Protein AF-A0A1B6I3N0-F1 (afdb_monomer_lite)

Secondary structure (DSSP, 8-state):
-EE--SS--EEEEE-SS--TTEEEEETTEEPPEEEEETTEEEEEPPPGGGG-TTGGG--S-EEEEEEEEETTS-EEEEEEEEEEPPP-PPPP--HHHHHHHHHTTSS-PPPGGGSTT------

pLDDT: mean 79.74, std 18.11, range [42.81, 98.56]

Sequence (123 aa):
HLNGGGDVAMLELSGENFTPNLQVWFGDVEAETMYRCQESMLCVVPDISSFRGEWLWVRQPTQVPVSLVRNDGIIYATGLTFTYTPEPGPRSHCPPADDIMRTNHSDRLPPITDMPWNQPQGI

InterPro domains:
  IPR013783 Immunoglobulin-like fold [G3DSA:2.60.40.10] (1-88)
  IPR014756 Immunoglobulin E-set [SSF81296] (2-86)
  IPR038007 RBP-Jkappa, IPT domain [PF20144] (3-84)
  IPR040159 Suppressor of hairless-like [PTHR10665] (1-92)

Structure (mmCIF, N/CA/C/O backbone):
data_AF-A0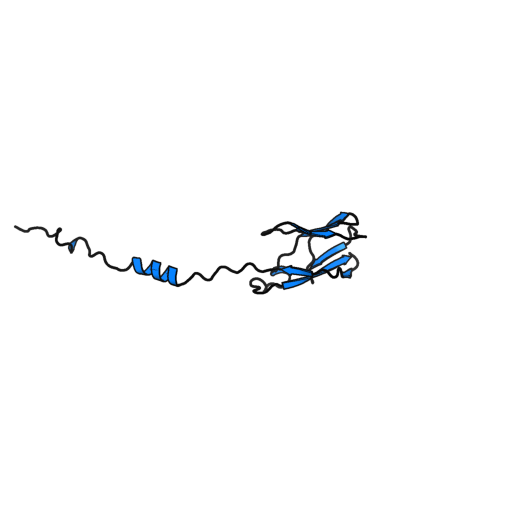A1B6I3N0-F1
#
_entry.id   AF-A0A1B6I3N0-F1
#
loop_
_atom_site.group_PDB
_atom_site.id
_atom_site.type_symbol
_atom_site.label_atom_id
_atom_site.label_alt_id
_atom_site.label_comp_id
_atom_site.label_asym_id
_atom_site.label_entity_id
_atom_site.label_seq_id
_atom_site.pdbx_PDB_ins_code
_atom_site.Cartn_x
_atom_site.Cartn_y
_atom_site.Cartn_z
_atom_site.occupancy
_atom_site.B_iso_or_equiv
_atom_site.auth_seq_id
_atom_site.auth_comp_id
_atom_site.auth_asym_id
_atom_site.auth_atom_id
_atom_site.pdbx_PDB_model_num
ATOM 1 N N . HIS A 1 1 ? -1.763 9.690 0.630 1.00 82.00 1 HIS A N 1
ATOM 2 C CA . HIS A 1 1 ? -0.660 10.620 0.285 1.00 82.00 1 HIS A CA 1
ATOM 3 C C . HIS A 1 1 ? 0.661 9.870 0.192 1.00 82.00 1 HIS A C 1
ATOM 5 O O . HIS A 1 1 ? 0.822 8.911 0.926 1.00 82.00 1 HIS A O 1
ATOM 11 N N . LEU A 1 2 ? 1.598 10.263 -0.675 1.00 80.62 2 LEU A N 1
ATOM 12 C CA . LEU A 1 2 ? 2.940 9.660 -0.737 1.00 80.62 2 LEU A CA 1
ATOM 13 C C . LEU A 1 2 ? 3.958 10.601 -0.082 1.00 80.62 2 LEU A C 1
ATOM 15 O O . LEU A 1 2 ? 3.955 11.793 -0.379 1.00 80.62 2 LEU A O 1
ATOM 19 N N . ASN A 1 3 ? 4.829 10.063 0.768 1.00 79.06 3 ASN A N 1
ATOM 20 C CA . ASN A 1 3 ? 5.919 10.788 1.413 1.00 79.06 3 ASN A CA 1
ATOM 21 C C . ASN A 1 3 ? 7.254 10.077 1.130 1.00 79.06 3 ASN A C 1
ATOM 23 O O . ASN A 1 3 ? 7.381 8.890 1.419 1.00 79.06 3 ASN A O 1
ATOM 27 N N . GLY A 1 4 ? 8.248 10.797 0.600 1.00 70.56 4 GLY A N 1
ATOM 28 C CA . GLY A 1 4 ? 9.600 10.279 0.322 1.00 70.56 4 GLY A CA 1
ATOM 29 C C . GLY A 1 4 ? 9.951 10.145 -1.169 1.00 70.56 4 GLY A C 1
ATOM 30 O O . GLY A 1 4 ? 9.111 10.367 -2.039 1.00 70.56 4 GLY A O 1
ATOM 31 N N . GLY A 1 5 ? 11.215 9.806 -1.443 1.00 62.59 5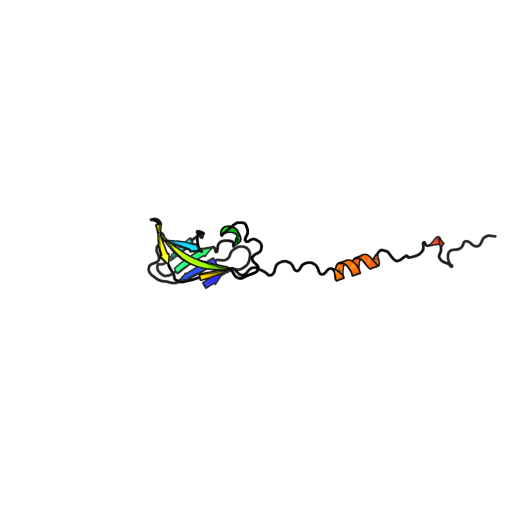 GLY A N 1
ATOM 32 C CA . GLY A 1 5 ? 11.784 9.546 -2.772 1.00 62.59 5 GLY A CA 1
ATOM 33 C C . GLY A 1 5 ? 13.244 9.084 -2.652 1.00 62.59 5 GLY A C 1
ATOM 34 O O . GLY A 1 5 ? 14.012 9.711 -1.923 1.00 62.59 5 GLY A O 1
ATOM 35 N N . GLY A 1 6 ? 13.610 7.982 -3.314 1.00 68.06 6 GLY A N 1
ATOM 36 C CA . GLY A 1 6 ? 14.911 7.313 -3.159 1.00 68.06 6 GLY A CA 1
ATOM 37 C C . GLY A 1 6 ? 14.780 5.992 -2.394 1.00 68.06 6 GLY A C 1
ATOM 38 O O . GLY A 1 6 ? 14.061 5.109 -2.846 1.00 68.06 6 GLY A O 1
ATOM 39 N N . ASP A 1 7 ? 15.435 5.874 -1.234 1.00 67.62 7 ASP A N 1
ATOM 40 C CA . ASP A 1 7 ? 15.614 4.593 -0.522 1.00 67.62 7 ASP A CA 1
ATOM 41 C C . ASP A 1 7 ? 14.372 4.072 0.219 1.00 67.62 7 ASP A C 1
ATOM 43 O O . ASP A 1 7 ? 14.206 2.865 0.378 1.00 67.62 7 ASP A O 1
ATOM 47 N N . VAL A 1 8 ? 13.502 4.963 0.705 1.00 79.25 8 VAL A N 1
ATOM 48 C CA . VAL A 1 8 ? 12.262 4.584 1.401 1.00 79.25 8 VAL A CA 1
ATOM 49 C C . VAL A 1 8 ? 11.171 5.591 1.059 1.00 79.25 8 VAL A C 1
ATOM 51 O O . VAL A 1 8 ? 11.291 6.783 1.351 1.00 79.25 8 VAL A O 1
ATOM 54 N N . ALA A 1 9 ? 10.084 5.107 0.464 1.00 90.12 9 ALA A N 1
ATOM 55 C CA . ALA A 1 9 ? 8.862 5.874 0.270 1.00 90.12 9 ALA A CA 1
ATOM 56 C C . ALA A 1 9 ? 7.741 5.280 1.129 1.00 90.12 9 ALA A C 1
ATOM 58 O O . ALA A 1 9 ? 7.642 4.065 1.283 1.00 90.12 9 ALA A O 1
ATOM 59 N N . MET A 1 10 ? 6.893 6.135 1.695 1.00 94.12 10 MET A N 1
ATOM 60 C CA . MET A 1 10 ? 5.733 5.732 2.486 1.00 94.12 10 MET A CA 1
ATOM 61 C C . MET A 1 10 ? 4.440 6.215 1.846 1.00 94.12 10 MET A C 1
ATOM 63 O O . MET A 1 10 ? 4.299 7.396 1.523 1.00 94.12 10 MET A O 1
ATOM 67 N N . LEU A 1 11 ? 3.471 5.315 1.723 1.00 95.94 11 LEU A N 1
ATOM 68 C CA . LEU A 1 11 ? 2.123 5.607 1.265 1.00 95.94 11 LEU A CA 1
ATOM 69 C C . LEU A 1 11 ? 1.168 5.660 2.460 1.00 95.94 11 LEU A C 1
ATOM 71 O O . LEU A 1 11 ? 1.079 4.732 3.254 1.00 95.94 11 LEU A O 1
ATOM 75 N N . GLU A 1 12 ? 0.422 6.750 2.564 1.00 97.50 12 GLU A N 1
ATOM 76 C CA . GLU A 1 12 ? -0.723 6.897 3.453 1.00 97.50 12 GLU A CA 1
ATOM 77 C C . GLU A 1 12 ? -2.017 6.567 2.710 1.00 97.50 12 GLU A C 1
ATOM 79 O O . GLU A 1 12 ? -2.325 7.189 1.682 1.00 97.50 12 GLU A O 1
ATOM 84 N N . LEU A 1 13 ? -2.789 5.642 3.275 1.00 97.44 13 LEU A N 1
ATOM 85 C CA . LEU A 1 13 ? -4.166 5.361 2.900 1.00 97.44 13 LEU A CA 1
ATOM 86 C C . LEU A 1 13 ? -5.102 6.045 3.894 1.00 97.44 13 LEU A C 1
ATOM 88 O O . LEU A 1 13 ? -4.997 5.825 5.099 1.00 97.44 13 LEU A O 1
ATOM 92 N N . SER A 1 14 ? -6.029 6.841 3.369 1.00 97.81 14 SER A N 1
ATOM 93 C CA . SER A 1 14 ? -7.118 7.448 4.134 1.00 97.81 14 SER A CA 1
ATOM 94 C C . SER A 1 14 ? -8.431 6.772 3.749 1.00 97.81 14 SER A C 1
ATOM 96 O O . SER A 1 14 ? -8.680 6.546 2.563 1.00 97.81 14 SER A O 1
ATOM 98 N N . GLY A 1 15 ? -9.255 6.433 4.732 1.00 96.56 15 GLY A N 1
ATOM 99 C CA . GLY A 1 15 ? -10.489 5.682 4.527 1.00 96.56 15 GLY A CA 1
ATOM 100 C C . GLY A 1 15 ? -11.303 5.585 5.808 1.00 96.56 15 GLY A C 1
ATOM 101 O O . GLY A 1 15 ? -11.267 6.491 6.629 1.00 96.56 15 GLY A O 1
ATOM 102 N N . GLU A 1 16 ? -12.028 4.485 5.975 1.00 97.00 16 GLU A N 1
ATOM 103 C CA . GLU A 1 16 ? -12.836 4.206 7.162 1.00 97.00 16 GLU A CA 1
ATOM 104 C C . GLU A 1 16 ? -12.761 2.712 7.501 1.00 97.00 16 GLU A C 1
ATOM 106 O O . GLU A 1 16 ? -12.517 1.876 6.627 1.00 97.00 16 GLU A O 1
ATOM 111 N N . ASN A 1 17 ? -13.041 2.367 8.760 1.00 97.31 17 ASN A N 1
ATOM 112 C CA . ASN A 1 17 ? -13.075 0.991 9.270 1.00 97.31 17 ASN A CA 1
ATOM 113 C C . ASN A 1 17 ? -11.752 0.221 9.145 1.00 97.31 17 ASN A C 1
ATOM 115 O O . ASN A 1 17 ? -11.748 -1.010 9.083 1.00 97.31 17 ASN A O 1
ATOM 119 N N . PHE A 1 18 ? -10.620 0.922 9.145 1.00 98.25 18 PHE A N 1
ATOM 120 C CA . PHE A 1 18 ? -9.330 0.259 9.247 1.00 98.25 18 PHE A CA 1
ATOM 121 C C . PHE A 1 18 ? -9.143 -0.397 10.611 1.00 98.25 18 PHE A C 1
ATOM 123 O O . PHE A 1 18 ? -9.608 0.088 11.646 1.00 98.25 18 PHE A O 1
ATOM 130 N N . THR A 1 19 ? -8.421 -1.510 10.609 1.00 97.88 19 THR A N 1
ATOM 131 C CA . THR A 1 19 ? -8.122 -2.296 11.800 1.00 97.88 19 THR A CA 1
ATOM 132 C C . THR A 1 19 ? -6.664 -2.759 11.770 1.00 97.88 19 THR A C 1
ATOM 134 O O . THR A 1 19 ? -6.095 -2.928 10.691 1.00 97.88 19 THR A O 1
ATOM 137 N N . PRO A 1 20 ? -6.039 -3.025 12.933 1.00 97.88 20 PRO A N 1
ATOM 138 C CA . PRO A 1 20 ? -4.636 -3.449 12.993 1.00 97.88 20 PRO A CA 1
ATOM 139 C C . PRO A 1 20 ? -4.331 -4.804 12.335 1.00 97.88 20 PRO A C 1
ATOM 141 O O . PRO A 1 20 ? -3.168 -5.155 12.195 1.00 97.88 20 PRO A O 1
ATOM 144 N N . ASN A 1 21 ? -5.352 -5.592 11.986 1.00 97.75 21 ASN A N 1
ATOM 145 C CA . ASN A 1 21 ? -5.207 -6.887 11.315 1.00 97.75 21 ASN A CA 1
ATOM 146 C C . ASN A 1 21 ? -5.325 -6.800 9.783 1.00 97.75 21 ASN A C 1
ATOM 148 O O . ASN A 1 21 ? -5.423 -7.846 9.138 1.00 97.75 21 ASN A O 1
ATOM 152 N N . LEU A 1 22 ? -5.373 -5.588 9.223 1.00 98.44 22 LEU A N 1
ATOM 153 C CA . LEU A 1 22 ? -5.287 -5.346 7.787 1.00 98.44 22 LEU A CA 1
ATOM 154 C C . LEU A 1 22 ? -3.848 -5.021 7.395 1.00 98.44 22 LEU A C 1
ATOM 156 O O . LEU A 1 22 ? -3.182 -4.216 8.042 1.00 98.44 22 LEU A O 1
ATOM 160 N N . GLN A 1 23 ? -3.427 -5.595 6.279 1.00 98.50 23 GLN A N 1
ATOM 161 C 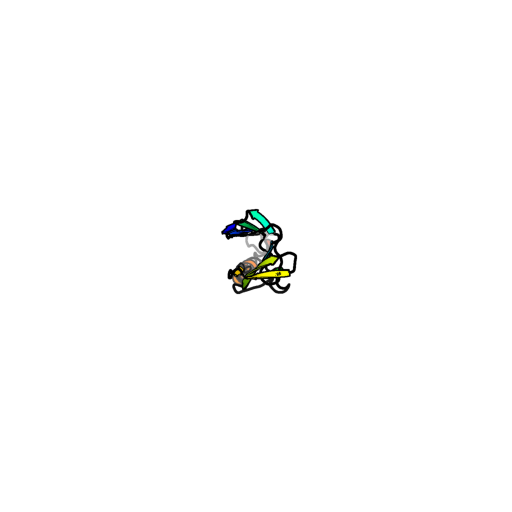CA . GLN A 1 23 ? -2.139 -5.367 5.651 1.00 98.50 23 GLN A CA 1
ATOM 162 C C . GLN A 1 23 ? -2.343 -4.721 4.283 1.00 98.50 23 GLN A C 1
ATOM 164 O O . GLN A 1 23 ? -3.240 -5.126 3.540 1.00 98.50 23 GLN A O 1
ATOM 169 N N . VAL A 1 24 ? -1.509 -3.748 3.917 1.00 98.44 24 VAL A N 1
ATOM 170 C CA . VAL A 1 24 ? -1.511 -3.187 2.562 1.00 98.44 24 VAL A CA 1
ATOM 171 C C . VAL A 1 24 ? -0.725 -4.097 1.630 1.00 98.44 24 VAL A C 1
ATOM 173 O O . VAL A 1 24 ? 0.383 -4.527 1.944 1.00 98.44 24 VAL A O 1
ATOM 176 N N . TRP A 1 25 ? -1.309 -4.383 0.473 1.00 98.19 25 TRP A N 1
ATOM 177 C CA . TRP A 1 25 ? -0.696 -5.170 -0.587 1.00 98.19 25 TRP A CA 1
ATOM 178 C C . TRP A 1 25 ? -0.672 -4.364 -1.874 1.00 98.19 25 TRP A C 1
ATOM 180 O O . TRP A 1 25 ? -1.643 -3.686 -2.219 1.00 98.19 25 TRP A O 1
ATOM 190 N N . PHE A 1 26 ? 0.432 -4.474 -2.595 1.00 96.81 26 PHE A N 1
ATOM 191 C CA . PHE A 1 26 ? 0.596 -3.942 -3.935 1.00 96.81 26 PHE A CA 1
ATOM 192 C C . PHE A 1 26 ? 0.672 -5.141 -4.870 1.00 96.81 26 PHE A C 1
ATOM 194 O O . PHE A 1 26 ? 1.632 -5.898 -4.808 1.00 96.81 26 PHE A O 1
ATOM 201 N N . GLY A 1 27 ? -0.335 -5.353 -5.716 1.00 94.88 27 GLY A N 1
ATOM 202 C CA . GLY A 1 27 ? -0.423 -6.586 -6.500 1.00 94.88 27 GLY A CA 1
ATOM 203 C C . GLY A 1 27 ? -0.353 -7.829 -5.603 1.00 94.88 27 GLY A C 1
ATOM 204 O O . GLY A 1 27 ? -1.219 -8.031 -4.756 1.00 94.88 27 GLY A O 1
ATOM 205 N N . ASP A 1 28 ? 0.682 -8.642 -5.800 1.00 92.88 28 ASP A N 1
ATOM 206 C CA . ASP A 1 28 ? 1.013 -9.854 -5.043 1.00 92.88 28 ASP A CA 1
ATOM 207 C C . ASP A 1 28 ? 2.125 -9.652 -3.992 1.00 92.88 28 ASP A C 1
ATOM 209 O O . ASP A 1 28 ? 2.570 -10.621 -3.377 1.00 92.88 28 ASP A O 1
ATOM 213 N N . VAL A 1 29 ? 2.552 -8.408 -3.758 1.00 95.19 29 VAL A N 1
ATOM 214 C CA . VAL A 1 29 ? 3.608 -8.050 -2.805 1.00 95.19 29 VAL A CA 1
ATOM 215 C C . VAL A 1 29 ? 3.002 -7.427 -1.548 1.00 95.19 29 VAL A C 1
ATOM 217 O O . VAL A 1 29 ? 2.337 -6.388 -1.595 1.00 95.19 29 VAL A O 1
ATOM 220 N N . GLU A 1 30 ? 3.268 -8.053 -0.406 1.00 96.62 30 GLU A N 1
ATOM 221 C CA . GLU A 1 30 ? 2.933 -7.526 0.915 1.00 96.62 30 GLU A CA 1
ATOM 222 C C . GLU A 1 30 ? 3.841 -6.339 1.277 1.00 96.62 30 GLU A C 1
ATOM 224 O O . GLU A 1 30 ? 5.063 -6.418 1.147 1.00 96.62 30 GLU A O 1
ATOM 229 N N . ALA A 1 31 ? 3.255 -5.238 1.752 1.00 97.12 31 ALA A N 1
ATOM 230 C CA . ALA A 1 31 ? 3.995 -4.066 2.213 1.00 97.12 31 ALA A CA 1
ATOM 231 C C . ALA A 1 31 ? 4.084 -4.031 3.736 1.00 97.12 31 ALA A C 1
ATOM 233 O O . ALA A 1 31 ? 3.121 -4.383 4.411 1.00 97.12 31 ALA A O 1
ATOM 234 N N . GLU A 1 32 ? 5.179 -3.515 4.299 1.00 96.81 32 GLU A N 1
ATOM 235 C CA . GLU A 1 32 ? 5.244 -3.223 5.734 1.00 96.81 32 GLU A CA 1
ATOM 236 C C . GLU A 1 32 ? 4.182 -2.171 6.078 1.00 96.81 32 GLU A C 1
ATOM 238 O O . GLU A 1 32 ? 4.195 -1.075 5.519 1.00 96.81 32 GLU A O 1
ATOM 243 N N . THR A 1 33 ? 3.247 -2.502 6.970 1.00 98.06 33 THR A N 1
ATOM 244 C CA . THR A 1 33 ? 2.051 -1.692 7.236 1.00 98.06 33 THR A CA 1
ATOM 245 C C . THR A 1 33 ? 1.989 -1.246 8.696 1.00 98.06 33 THR A C 1
ATOM 247 O O . THR A 1 33 ? 2.172 -2.041 9.614 1.00 98.06 33 THR A O 1
ATOM 250 N N . MET A 1 34 ? 1.683 0.032 8.921 1.00 97.88 34 MET A N 1
ATOM 251 C CA . MET A 1 34 ? 1.478 0.637 10.234 1.00 97.88 34 MET A CA 1
ATOM 252 C C . MET A 1 34 ? 0.058 1.191 10.345 1.00 97.88 34 MET A C 1
ATOM 254 O O . MET A 1 34 ? -0.321 2.153 9.671 1.00 97.88 34 MET A O 1
ATOM 258 N N . TYR A 1 35 ? -0.724 0.624 11.258 1.00 98.25 35 TYR A N 1
ATOM 259 C CA . TYR A 1 35 ? -2.037 1.150 11.614 1.00 98.25 35 TYR A CA 1
ATOM 260 C C . TYR A 1 35 ? -1.907 2.421 12.467 1.00 98.25 35 TYR A C 1
ATOM 262 O O . TYR A 1 35 ? -1.196 2.422 13.475 1.00 98.25 35 TYR A O 1
ATOM 270 N N . ARG A 1 36 ? -2.602 3.505 12.086 1.00 97.56 36 ARG A N 1
ATOM 271 C CA . ARG A 1 36 ? -2.688 4.740 12.889 1.00 97.56 36 ARG A CA 1
ATOM 272 C C . ARG A 1 36 ? -4.021 4.823 13.621 1.00 97.56 36 ARG A C 1
ATOM 274 O O . ARG A 1 36 ? -4.044 4.961 14.841 1.00 97.56 36 ARG A O 1
ATOM 281 N N . CYS A 1 37 ? -5.118 4.745 12.876 1.00 98.25 37 CYS A N 1
ATOM 282 C CA . CYS A 1 37 ? -6.483 4.809 13.388 1.00 98.25 37 CYS A CA 1
ATOM 283 C C . CYS A 1 37 ? -7.462 4.191 12.377 1.00 98.25 37 CYS A C 1
ATOM 285 O O . CYS A 1 37 ? -7.058 3.757 11.300 1.00 98.25 37 CYS A O 1
ATOM 287 N N . GLN A 1 38 ? -8.759 4.186 12.701 1.00 98.12 38 GLN A N 1
ATOM 288 C CA . GLN A 1 38 ? -9.806 3.641 11.824 1.00 98.12 38 GLN A CA 1
ATOM 289 C C . GLN A 1 38 ? -9.922 4.368 10.477 1.00 98.12 38 GLN A C 1
ATOM 291 O O . GLN A 1 38 ? -10.576 3.854 9.574 1.00 98.12 38 GLN A O 1
ATOM 296 N N . GLU A 1 39 ? -9.279 5.527 10.341 1.00 98.12 39 GLU A N 1
ATOM 297 C CA . GLU A 1 39 ? -9.350 6.385 9.160 1.00 98.12 39 GLU A CA 1
ATOM 298 C C . GLU A 1 39 ? -8.013 6.516 8.414 1.00 98.12 39 GLU A C 1
ATOM 300 O O . GLU A 1 39 ? -7.982 7.029 7.297 1.00 98.12 39 GLU A O 1
ATOM 305 N N . SER A 1 40 ? -6.895 6.069 9.004 1.00 97.81 40 SER A N 1
ATOM 306 C CA . SER A 1 40 ? -5.559 6.225 8.416 1.00 97.81 40 SER A CA 1
ATOM 307 C C . SER A 1 40 ? -4.646 5.030 8.698 1.00 97.81 40 SER A C 1
ATOM 309 O O . SER A 1 40 ? -4.546 4.521 9.821 1.00 97.81 40 SER A O 1
ATOM 311 N N . MET A 1 41 ? -3.939 4.606 7.653 1.00 98.00 41 MET A N 1
ATOM 312 C CA . MET A 1 41 ? -2.866 3.618 7.695 1.00 98.00 41 MET A CA 1
ATOM 313 C C . MET A 1 41 ? -1.687 4.108 6.856 1.00 98.00 41 MET A C 1
ATOM 315 O O . MET A 1 41 ? -1.869 4.761 5.83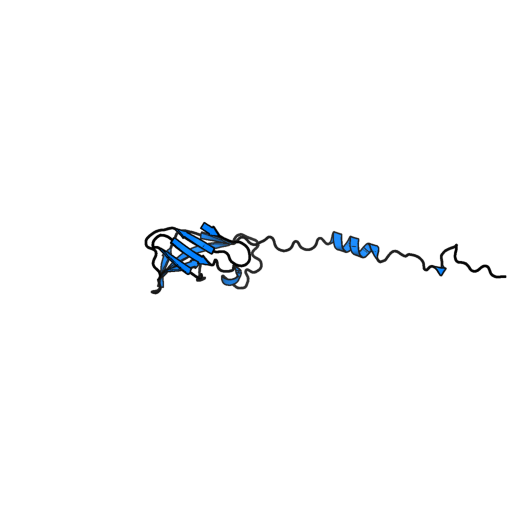0 1.00 98.00 41 MET A O 1
ATOM 319 N N . LEU A 1 42 ? -0.473 3.766 7.279 1.00 97.62 42 LEU A N 1
ATOM 320 C CA . LEU A 1 42 ? 0.754 3.991 6.519 1.00 97.62 42 LEU A CA 1
ATOM 321 C C . LEU A 1 42 ? 1.312 2.649 6.059 1.00 97.62 42 LEU A C 1
ATOM 323 O O . LEU A 1 42 ? 1.173 1.653 6.763 1.00 97.62 42 LEU A O 1
ATOM 327 N N . CYS A 1 43 ? 1.989 2.622 4.922 1.00 96.94 43 CYS A N 1
ATOM 328 C CA . CYS A 1 43 ? 2.829 1.498 4.548 1.00 96.94 43 CYS A CA 1
ATOM 329 C C . CYS A 1 43 ? 4.102 1.960 3.847 1.00 96.94 43 CYS A C 1
ATOM 331 O O . CYS A 1 43 ? 4.132 3.022 3.223 1.00 96.94 43 CYS A O 1
ATOM 333 N N . VAL A 1 44 ? 5.157 1.158 3.952 1.00 96.12 44 VAL A N 1
ATOM 334 C CA . VAL A 1 44 ? 6.358 1.324 3.131 1.00 96.12 44 VAL A CA 1
ATOM 335 C C . VAL A 1 44 ? 6.044 0.816 1.729 1.00 96.12 44 VAL A C 1
ATOM 337 O O . VAL A 1 44 ? 5.532 -0.288 1.566 1.00 96.12 44 VAL A O 1
ATOM 340 N N . VAL A 1 45 ? 6.336 1.623 0.714 1.00 94.44 45 VAL A N 1
ATOM 341 C CA . VAL A 1 45 ? 6.190 1.223 -0.687 1.00 94.44 45 VAL A CA 1
ATOM 342 C C . VAL A 1 45 ? 7.272 0.184 -1.005 1.00 94.44 45 VAL A C 1
ATOM 344 O O . VAL A 1 45 ? 8.452 0.497 -0.833 1.00 94.44 45 VAL A O 1
ATOM 347 N N . PRO A 1 46 ? 6.909 -1.034 -1.451 1.00 92.56 46 PRO A N 1
ATOM 348 C CA . PRO A 1 46 ? 7.886 -2.050 -1.828 1.00 92.56 46 PRO A CA 1
ATOM 349 C C . PRO A 1 46 ? 8.766 -1.601 -2.997 1.00 92.56 46 PRO A C 1
ATOM 351 O O . PRO A 1 46 ? 8.333 -0.823 -3.848 1.00 92.56 46 PRO A O 1
ATOM 354 N N . ASP A 1 47 ? 9.983 -2.137 -3.080 1.00 87.56 47 ASP A N 1
ATOM 355 C CA . ASP A 1 47 ? 10.825 -1.912 -4.252 1.00 87.56 47 ASP A CA 1
ATOM 356 C C . ASP A 1 47 ? 10.223 -2.583 -5.497 1.00 87.56 47 ASP A C 1
ATOM 358 O O . ASP A 1 47 ? 9.615 -3.655 -5.435 1.00 87.56 47 ASP A O 1
ATOM 362 N N . ILE A 1 48 ? 10.423 -1.967 -6.662 1.00 84.25 48 ILE A N 1
ATOM 363 C CA . ILE A 1 48 ? 9.868 -2.477 -7.919 1.00 84.25 48 ILE A CA 1
ATOM 364 C C . ILE A 1 48 ? 10.411 -3.872 -8.278 1.00 84.25 48 ILE A C 1
ATOM 366 O O . ILE A 1 48 ? 9.709 -4.664 -8.912 1.00 84.25 48 ILE A O 1
ATOM 370 N N . SER A 1 49 ? 11.628 -4.214 -7.842 1.00 81.81 49 SER A N 1
ATOM 371 C CA . SER A 1 49 ? 12.218 -5.538 -8.066 1.00 81.81 49 SER A CA 1
ATOM 372 C C . SER A 1 49 ? 11.487 -6.662 -7.324 1.00 81.81 49 SER A C 1
ATOM 374 O O . SER A 1 49 ? 11.580 -7.819 -7.741 1.00 81.81 49 SER A O 1
ATOM 376 N N . SER A 1 50 ? 10.703 -6.346 -6.283 1.00 85.12 50 SER A N 1
ATOM 377 C CA . SER A 1 50 ? 9.925 -7.333 -5.524 1.00 85.12 50 SER A CA 1
ATOM 378 C C . SER A 1 50 ? 8.806 -7.981 -6.342 1.00 85.12 50 SER A C 1
ATOM 380 O O . SER A 1 50 ? 8.409 -9.102 -6.038 1.00 85.12 50 SER A O 1
ATOM 382 N N . PHE A 1 51 ? 8.319 -7.319 -7.396 1.00 78.56 51 PHE A N 1
ATOM 383 C CA . PHE A 1 51 ? 7.182 -7.807 -8.180 1.00 78.56 51 PHE A CA 1
ATOM 384 C C . PHE A 1 51 ? 7.554 -8.944 -9.126 1.00 78.56 51 PHE A C 1
ATOM 386 O O . PHE A 1 51 ? 6.717 -9.811 -9.329 1.00 78.56 51 PHE A O 1
ATOM 393 N N . ARG A 1 52 ? 8.786 -8.955 -9.668 1.00 69.25 52 ARG A N 1
ATOM 394 C CA . ARG A 1 52 ? 9.550 -10.080 -10.262 1.00 69.25 52 ARG A CA 1
ATOM 395 C C . ARG A 1 52 ? 10.987 -9.592 -10.487 1.00 69.25 52 ARG A C 1
ATOM 397 O O . ARG A 1 52 ? 11.170 -8.496 -11.011 1.00 69.25 52 ARG A O 1
ATOM 404 N N . GLY A 1 53 ? 11.991 -10.426 -10.200 1.00 58.03 53 GLY A N 1
ATOM 405 C CA . GLY A 1 53 ? 13.426 -10.069 -10.223 1.00 58.03 53 GLY A CA 1
ATOM 406 C C . GLY A 1 53 ? 14.017 -9.555 -11.550 1.00 58.03 53 GLY A C 1
ATOM 407 O O . GLY A 1 53 ? 15.183 -9.185 -11.591 1.00 58.03 53 GLY A O 1
ATOM 408 N N . GLU A 1 54 ? 13.224 -9.475 -12.619 1.00 57.09 54 GLU A N 1
ATOM 409 C CA . GLU A 1 54 ? 13.627 -8.982 -13.943 1.00 57.09 54 GLU A CA 1
ATOM 410 C C . GLU A 1 54 ? 13.235 -7.511 -14.195 1.00 57.09 54 GLU A C 1
ATOM 412 O O . GLU A 1 54 ? 13.531 -6.956 -15.253 1.00 57.09 54 GLU A O 1
ATOM 417 N N . TRP A 1 55 ? 12.577 -6.834 -13.243 1.00 63.53 55 TRP A N 1
ATOM 418 C CA . TRP A 1 55 ? 12.127 -5.443 -13.420 1.00 63.53 55 TRP A CA 1
ATOM 419 C C . TRP A 1 55 ? 13.165 -4.365 -13.107 1.00 63.53 55 TRP A C 1
ATOM 421 O O . TRP A 1 55 ? 12.841 -3.184 -13.027 1.00 63.53 55 TRP A O 1
ATOM 431 N N . LEU A 1 56 ? 14.440 -4.745 -13.043 1.00 57.03 56 LEU A N 1
ATOM 432 C CA . LEU A 1 56 ? 15.560 -3.819 -12.850 1.00 57.03 56 LEU A CA 1
ATOM 433 C C . LEU A 1 56 ? 15.675 -2.757 -13.967 1.00 57.03 56 LEU A C 1
ATOM 435 O O . LEU A 1 56 ? 16.375 -1.765 -13.799 1.00 57.03 56 LEU A O 1
ATOM 439 N N . TRP A 1 57 ? 14.976 -2.944 -15.096 1.00 58.59 57 TRP A N 1
ATOM 440 C CA . TRP A 1 57 ? 15.019 -2.058 -16.265 1.00 58.59 57 TRP A CA 1
ATOM 441 C C . TRP A 1 57 ? 13.640 -1.807 -16.874 1.00 58.59 57 TRP A C 1
ATOM 443 O O . TRP A 1 57 ? 13.446 -1.938 -18.088 1.00 58.59 57 TRP A O 1
ATOM 453 N N . VAL A 1 58 ? 12.649 -1.458 -16.054 1.00 58.56 58 VAL A N 1
ATOM 454 C CA . VAL A 1 58 ? 11.362 -1.038 -16.619 1.00 58.56 58 VAL A CA 1
ATOM 455 C C . VAL A 1 58 ? 11.590 0.245 -17.410 1.00 58.56 58 VAL A C 1
ATOM 457 O O . VAL A 1 58 ? 12.197 1.188 -16.924 1.00 58.56 58 VAL A O 1
ATOM 460 N N . ARG A 1 59 ? 11.149 0.282 -18.667 1.00 65.81 59 ARG A N 1
ATOM 461 C CA . ARG A 1 59 ? 11.188 1.502 -19.495 1.00 65.81 59 ARG A CA 1
ATOM 462 C C . ARG A 1 59 ? 9.853 2.239 -19.517 1.00 65.81 59 ARG A C 1
ATOM 464 O O . ARG A 1 59 ? 9.760 3.320 -20.087 1.00 65.81 59 ARG A O 1
ATOM 471 N N . GLN A 1 60 ? 8.819 1.628 -18.952 1.00 73.81 60 GLN A N 1
ATOM 472 C CA . GLN A 1 60 ? 7.452 2.125 -18.967 1.00 73.81 60 GLN A CA 1
ATOM 473 C C . GLN A 1 60 ? 6.909 2.201 -17.540 1.00 73.81 60 GLN A C 1
ATOM 475 O O . GLN A 1 60 ? 7.354 1.439 -16.686 1.00 73.81 60 GLN A O 1
ATOM 480 N N . PRO A 1 61 ? 5.959 3.104 -17.264 1.00 84.06 61 PRO A N 1
ATOM 481 C CA . PRO A 1 61 ? 5.266 3.112 -15.988 1.00 84.06 61 PRO A CA 1
ATOM 482 C C . PRO A 1 61 ? 4.564 1.774 -15.747 1.00 84.06 61 PRO A C 1
ATOM 484 O O . PRO A 1 61 ? 3.786 1.314 -16.583 1.00 84.06 61 PRO A O 1
ATOM 487 N N . THR A 1 62 ? 4.812 1.179 -14.589 1.00 87.00 62 THR A N 1
ATOM 488 C CA . THR A 1 62 ? 4.113 -0.020 -14.134 1.00 87.00 62 THR A CA 1
ATOM 489 C C . THR A 1 62 ? 3.004 0.386 -13.184 1.00 87.00 62 THR A C 1
ATOM 491 O O . THR A 1 62 ? 3.271 1.075 -12.205 1.00 87.00 62 THR A O 1
ATOM 494 N N . GLN A 1 63 ? 1.788 -0.108 -13.404 1.00 91.81 63 GLN A N 1
ATOM 495 C CA . GLN A 1 63 ? 0.683 0.070 -12.465 1.00 91.81 63 GLN A CA 1
ATOM 496 C C . GLN A 1 63 ? 0.358 -1.242 -11.760 1.00 91.81 63 GLN A C 1
ATOM 498 O O . GLN A 1 63 ? 0.232 -2.280 -12.409 1.00 91.81 63 GLN A O 1
ATOM 503 N N . VAL A 1 64 ? 0.183 -1.185 -10.442 1.00 94.38 64 VAL A N 1
ATOM 504 C CA . VAL A 1 64 ? -0.258 -2.324 -9.630 1.00 94.38 64 VAL A CA 1
ATOM 505 C C . VAL A 1 64 ? -1.462 -1.932 -8.775 1.00 94.38 64 VAL A C 1
ATOM 507 O O . VAL A 1 64 ? -1.534 -0.790 -8.314 1.00 94.38 64 VAL A O 1
ATOM 510 N N . PRO A 1 65 ? -2.428 -2.838 -8.557 1.00 97.25 65 PRO A N 1
ATOM 511 C CA . PRO A 1 65 ? -3.560 -2.557 -7.685 1.00 97.25 65 PRO A CA 1
ATOM 512 C C . PRO A 1 65 ? -3.109 -2.492 -6.225 1.00 97.25 65 PRO A C 1
ATOM 514 O O . PRO A 1 65 ? -2.234 -3.250 -5.809 1.00 97.25 65 PRO A O 1
ATOM 517 N N . VAL A 1 66 ? -3.746 -1.628 -5.439 1.00 98.12 66 VAL A N 1
ATOM 518 C CA . VAL A 1 66 ? -3.575 -1.584 -3.984 1.00 98.12 66 VAL A CA 1
ATOM 519 C C . VAL A 1 66 ? -4.760 -2.289 -3.330 1.00 98.12 66 VAL A C 1
ATOM 521 O O . VAL A 1 66 ? -5.920 -1.990 -3.624 1.00 98.12 66 VAL A O 1
ATOM 524 N N . SER A 1 67 ? -4.483 -3.236 -2.442 1.00 98.50 67 SER A N 1
ATOM 525 C CA . SER A 1 67 ? -5.501 -4.011 -1.726 1.00 98.50 67 SER A CA 1
ATOM 526 C C . SER A 1 67 ? -5.235 -4.012 -0.226 1.00 98.50 67 SER A C 1
ATOM 528 O O . SER A 1 67 ? -4.102 -3.812 0.208 1.00 98.50 67 SER A O 1
ATOM 530 N N . LEU A 1 68 ? -6.282 -4.252 0.562 1.00 98.56 68 LEU A N 1
ATOM 531 C CA . LEU A 1 68 ? -6.162 -4.535 1.989 1.00 98.56 68 LEU A CA 1
ATOM 532 C C . LEU A 1 68 ? -6.429 -6.017 2.211 1.00 98.56 68 LEU A C 1
ATOM 534 O O . LEU A 1 68 ? -7.477 -6.521 1.811 1.00 98.56 68 LEU A O 1
ATOM 538 N N . VAL A 1 69 ? -5.497 -6.712 2.847 1.00 98.44 69 VAL A N 1
ATOM 539 C CA . VAL A 1 69 ? -5.607 -8.144 3.133 1.00 98.44 69 VAL A CA 1
ATOM 540 C C . VAL A 1 69 ? -5.712 -8.333 4.632 1.00 98.44 69 VAL A C 1
ATOM 542 O O . VAL A 1 69 ? -4.898 -7.818 5.393 1.00 98.44 69 VAL A O 1
ATOM 545 N N . ARG A 1 70 ? -6.737 -9.054 5.069 1.00 98.06 70 ARG A N 1
ATOM 546 C CA . ARG A 1 70 ? -6.935 -9.386 6.477 1.00 98.06 70 ARG A CA 1
ATOM 547 C C . ARG A 1 70 ? -6.158 -10.648 6.839 1.00 98.06 70 ARG A C 1
ATOM 549 O O . ARG A 1 70 ? -5.927 -11.506 5.994 1.00 98.06 70 ARG A O 1
ATOM 556 N N . ASN A 1 71 ? -5.801 -10.794 8.110 1.00 95.12 71 ASN A N 1
ATOM 557 C CA . ASN A 1 71 ? -5.046 -11.944 8.624 1.00 95.12 71 ASN A CA 1
ATOM 558 C C . ASN A 1 71 ? -5.692 -13.330 8.405 1.00 95.12 71 ASN A C 1
ATOM 560 O O . ASN A 1 71 ? -5.010 -14.342 8.536 1.00 95.12 71 ASN A O 1
ATOM 564 N N . ASP A 1 72 ? -6.984 -13.397 8.084 1.00 96.75 72 ASP A N 1
ATOM 565 C CA . ASP A 1 72 ? -7.691 -14.628 7.708 1.00 96.75 72 ASP A CA 1
ATOM 566 C C . ASP A 1 72 ? -7.782 -14.850 6.185 1.00 96.75 72 ASP A C 1
ATOM 568 O O . ASP A 1 72 ? -8.451 -15.778 5.733 1.00 96.75 72 ASP A O 1
ATOM 572 N N . GLY A 1 73 ? -7.108 -14.015 5.391 1.00 95.62 73 GLY A N 1
ATOM 573 C CA . GLY A 1 73 ? -6.991 -14.144 3.940 1.00 95.62 73 GLY A CA 1
ATOM 574 C C . GLY A 1 73 ? -8.069 -13.422 3.130 1.00 95.62 73 GLY A C 1
ATOM 575 O O . GLY A 1 73 ? -8.059 -13.518 1.904 1.00 95.62 73 GLY A O 1
ATOM 576 N N . ILE A 1 74 ? -8.994 -12.688 3.763 1.00 98.19 74 ILE A N 1
ATOM 577 C CA . ILE A 1 74 ? -9.960 -11.868 3.016 1.00 98.19 74 ILE A CA 1
ATOM 578 C C . ILE A 1 74 ? -9.247 -10.690 2.351 1.00 98.19 74 ILE A C 1
ATOM 580 O O . ILE A 1 74 ? -8.496 -9.963 2.999 1.00 98.19 74 ILE A O 1
ATOM 584 N N . ILE A 1 75 ? -9.545 -10.473 1.069 1.00 98.25 75 ILE A N 1
ATOM 585 C CA . ILE A 1 75 ? -9.011 -9.369 0.271 1.00 98.25 75 ILE A CA 1
ATOM 586 C C . ILE A 1 75 ? -10.110 -8.330 0.044 1.00 98.25 75 ILE A C 1
ATOM 588 O O . ILE A 1 75 ? -11.157 -8.630 -0.532 1.00 98.25 75 ILE A O 1
ATOM 592 N N . TYR A 1 76 ? -9.842 -7.093 0.449 1.00 98.12 76 TYR A N 1
ATOM 593 C CA . TYR A 1 76 ? -10.654 -5.922 0.149 1.00 98.12 76 TYR A CA 1
ATOM 594 C C . TYR A 1 76 ? -9.978 -5.112 -0.960 1.00 98.12 76 TYR A C 1
ATOM 596 O O . TYR A 1 76 ? -8.922 -4.504 -0.762 1.00 98.12 76 TYR A O 1
ATOM 604 N N . ALA A 1 77 ? -10.591 -5.102 -2.142 1.00 97.56 77 ALA A N 1
ATOM 605 C CA . ALA A 1 77 ? -10.134 -4.274 -3.248 1.00 97.56 77 ALA A CA 1
ATOM 606 C C . ALA A 1 77 ? -10.425 -2.798 -2.944 1.00 97.56 77 ALA A C 1
ATOM 608 O O . ALA A 1 77 ? -11.578 -2.420 -2.743 1.00 97.56 77 ALA A O 1
ATOM 609 N N . THR A 1 78 ? -9.389 -1.957 -2.939 1.00 96.81 78 THR A N 1
ATOM 610 C CA . THR A 1 78 ? -9.555 -0.514 -2.676 1.00 96.81 78 THR A CA 1
ATOM 611 C C . THR A 1 78 ? -9.987 0.269 -3.919 1.00 96.81 78 THR A C 1
ATOM 613 O O . THR A 1 78 ? -10.421 1.411 -3.814 1.00 96.81 78 THR A O 1
ATOM 616 N N . GLY A 1 79 ? -9.829 -0.323 -5.110 1.00 96.69 79 GLY A N 1
ATOM 617 C CA . GLY A 1 79 ? -9.991 0.365 -6.395 1.00 96.69 79 GLY A CA 1
ATOM 618 C C . GLY A 1 79 ? -8.842 1.320 -6.740 1.00 96.69 79 GLY A C 1
ATOM 619 O O . GLY A 1 79 ? -8.843 1.900 -7.823 1.00 96.69 79 GLY A O 1
ATOM 620 N N . LEU A 1 80 ? -7.856 1.474 -5.853 1.00 96.69 80 LEU A N 1
ATOM 621 C CA . LEU A 1 80 ? -6.681 2.305 -6.077 1.00 96.69 80 LEU A CA 1
ATOM 622 C C . LEU A 1 80 ? -5.598 1.529 -6.828 1.00 96.69 80 LEU A C 1
ATOM 624 O O . LEU A 1 80 ? -5.461 0.309 -6.704 1.00 96.69 80 LEU A O 1
ATOM 628 N N . THR A 1 81 ? -4.776 2.269 -7.561 1.00 96.44 81 THR A N 1
ATOM 629 C CA . THR A 1 81 ? -3.583 1.757 -8.236 1.00 96.44 81 THR A CA 1
ATOM 630 C C . THR A 1 81 ? -2.372 2.588 -7.850 1.00 96.44 81 THR A C 1
ATOM 632 O O . THR A 1 81 ? -2.454 3.816 -7.796 1.00 96.44 81 THR A O 1
ATOM 635 N N . PHE A 1 82 ? -1.236 1.933 -7.650 1.00 94.38 82 PHE A N 1
ATOM 636 C CA . PHE A 1 82 ? 0.053 2.587 -7.483 1.00 94.38 82 PHE A CA 1
ATOM 637 C C . PHE A 1 82 ? 0.860 2.495 -8.776 1.00 94.38 82 PHE A C 1
ATOM 639 O O . PHE A 1 82 ? 0.863 1.450 -9.426 1.00 94.38 82 PHE A O 1
ATOM 646 N N . THR A 1 83 ? 1.537 3.582 -9.152 1.00 91.56 83 THR A N 1
ATOM 647 C CA . THR A 1 83 ? 2.355 3.632 -10.370 1.00 91.56 83 THR A CA 1
ATOM 648 C C . THR A 1 83 ? 3.828 3.737 -10.013 1.00 91.56 83 THR A C 1
ATOM 650 O O . THR A 1 83 ? 4.255 4.738 -9.445 1.00 91.56 83 THR A O 1
ATOM 653 N N . TYR A 1 84 ? 4.608 2.738 -10.411 1.00 87.38 84 TYR A N 1
ATOM 654 C CA . TYR A 1 84 ? 6.060 2.797 -10.384 1.00 87.38 84 TYR A CA 1
ATOM 655 C C . TYR A 1 84 ? 6.561 3.428 -11.682 1.00 87.38 84 TYR A C 1
ATOM 657 O O . TYR A 1 84 ? 6.358 2.883 -12.770 1.00 87.38 84 TYR A O 1
ATOM 665 N N . THR A 1 85 ? 7.214 4.582 -11.576 1.00 80.94 85 THR A N 1
ATOM 666 C CA . THR A 1 85 ? 7.891 5.227 -12.702 1.00 80.94 85 THR A CA 1
ATOM 667 C C . THR A 1 85 ? 9.387 4.941 -12.608 1.00 80.94 85 THR A C 1
ATOM 669 O O . THR A 1 85 ? 10.007 5.373 -11.636 1.00 80.94 85 THR A O 1
ATOM 672 N N . PRO A 1 86 ? 9.983 4.231 -13.575 1.00 67.19 86 PRO A N 1
ATOM 673 C CA . PRO A 1 86 ? 11.424 4.022 -13.589 1.00 67.19 86 PRO A CA 1
ATOM 674 C C . PRO A 1 86 ? 12.149 5.361 -13.751 1.00 67.19 86 PRO A C 1
ATOM 676 O O . PRO A 1 86 ? 11.709 6.215 -14.529 1.00 67.19 86 PRO A O 1
ATOM 679 N N . GLU A 1 87 ? 13.274 5.542 -13.057 1.00 66.00 87 GLU A N 1
ATOM 680 C CA . GLU A 1 87 ? 14.176 6.633 -13.416 1.00 66.00 87 GLU A CA 1
ATOM 681 C C . GLU A 1 87 ? 14.689 6.404 -14.847 1.00 66.00 87 GLU A C 1
ATOM 683 O O . GLU A 1 87 ? 14.979 5.261 -15.224 1.00 66.00 87 GLU A O 1
ATOM 688 N N . PRO A 1 88 ? 14.807 7.456 -15.681 1.00 56.69 88 PRO A N 1
ATOM 689 C CA . PRO A 1 88 ? 15.501 7.346 -16.953 1.00 56.69 88 PRO A CA 1
ATOM 690 C C . PRO A 1 88 ? 16.900 6.805 -16.663 1.00 56.69 88 PRO A C 1
ATOM 692 O O . PRO A 1 88 ? 17.694 7.485 -16.016 1.00 56.69 88 PRO A O 1
ATOM 695 N N . GLY A 1 89 ? 17.171 5.569 -17.089 1.00 56.25 89 GLY A N 1
ATOM 696 C CA . GLY A 1 89 ? 18.442 4.909 -16.799 1.00 56.25 89 GLY A CA 1
ATOM 697 C C . GLY A 1 89 ? 19.644 5.776 -17.200 1.00 56.25 89 GLY A C 1
ATOM 698 O O . GLY A 1 89 ? 19.487 6.711 -17.998 1.00 56.25 89 GLY A O 1
ATOM 699 N N . PRO A 1 90 ? 20.852 5.472 -16.686 1.00 57.62 90 PRO A N 1
ATOM 700 C CA . PRO A 1 90 ? 22.051 6.239 -16.994 1.00 57.62 90 PRO A CA 1
ATOM 701 C C . PRO A 1 90 ? 22.144 6.427 -18.505 1.00 57.62 90 PRO A C 1
ATOM 703 O O . PRO A 1 90 ? 22.150 5.442 -19.251 1.00 57.62 90 PRO A O 1
ATOM 706 N N . ARG A 1 91 ? 22.138 7.684 -18.973 1.00 56.69 91 ARG A N 1
ATOM 707 C CA . ARG A 1 91 ? 22.315 7.969 -20.401 1.00 56.69 91 ARG A CA 1
ATOM 708 C C . ARG A 1 91 ? 23.579 7.236 -20.820 1.00 56.69 91 ARG A C 1
ATOM 710 O O . ARG A 1 91 ? 24.631 7.487 -20.236 1.00 56.69 91 ARG A O 1
ATOM 717 N N . SER A 1 92 ? 23.467 6.317 -21.779 1.00 54.75 92 SER A N 1
ATOM 718 C CA . SER A 1 92 ? 24.631 5.673 -22.378 1.00 54.75 92 SER A CA 1
ATOM 719 C C . SER A 1 92 ? 25.613 6.785 -22.722 1.00 54.75 92 SER A C 1
ATOM 721 O O . SER A 1 92 ? 25.227 7.723 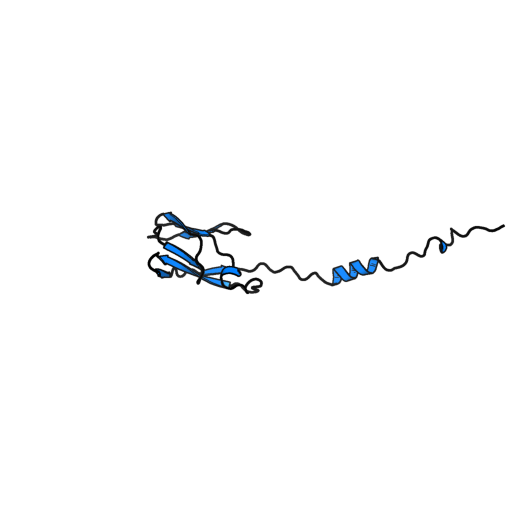-23.425 1.00 54.75 92 SER A O 1
ATOM 723 N N . HIS A 1 93 ? 26.807 6.741 -22.125 1.00 52.72 93 HIS A N 1
ATOM 724 C CA . HIS A 1 93 ? 27.837 7.755 -22.308 1.00 52.72 93 HIS A CA 1
ATOM 725 C C . HIS A 1 93 ? 27.910 8.128 -23.785 1.00 52.72 93 HIS A C 1
ATOM 727 O O . HIS A 1 93 ? 28.049 7.245 -24.629 1.00 52.72 93 HIS A O 1
ATOM 733 N N . CYS A 1 94 ? 27.731 9.415 -24.091 1.00 53.31 94 CYS A N 1
ATOM 734 C CA . CYS A 1 94 ? 27.825 9.932 -25.447 1.00 53.31 94 CYS A CA 1
ATOM 735 C C . CYS A 1 94 ? 29.204 9.540 -26.014 1.00 53.31 94 CYS A C 1
ATOM 737 O O . CYS A 1 94 ? 30.193 10.136 -25.581 1.00 53.31 94 CYS A O 1
ATOM 739 N N . PRO A 1 95 ? 29.296 8.623 -27.000 1.00 56.84 95 PRO A N 1
ATOM 740 C CA . PRO A 1 95 ? 30.576 8.240 -27.602 1.00 56.84 95 PRO A CA 1
ATOM 741 C C . PRO A 1 95 ? 31.423 9.421 -28.118 1.00 56.84 95 PRO A C 1
ATOM 743 O O . PRO A 1 95 ? 32.644 9.353 -27.994 1.00 56.84 95 PRO A O 1
ATOM 746 N N . PRO A 1 96 ? 30.838 10.542 -28.617 1.00 55.97 96 PRO A N 1
ATOM 747 C CA . PRO A 1 96 ? 31.636 11.664 -29.106 1.00 55.97 96 PRO A CA 1
ATOM 748 C C . PRO A 1 96 ? 32.583 12.263 -28.065 1.00 55.97 96 PRO A C 1
ATOM 750 O O . PRO A 1 96 ? 33.623 12.797 -28.433 1.00 55.97 96 PRO A O 1
ATOM 753 N N . ALA A 1 97 ? 32.237 12.202 -26.774 1.00 56.53 97 ALA A N 1
ATOM 754 C CA . ALA A 1 97 ? 33.080 12.769 -25.724 1.00 56.53 97 ALA A CA 1
ATOM 755 C C . ALA A 1 97 ? 34.354 11.935 -25.496 1.00 56.53 97 ALA A C 1
ATOM 757 O O . ALA A 1 97 ? 35.422 12.508 -25.282 1.00 56.53 97 ALA A O 1
ATOM 758 N N . ASP A 1 98 ? 34.262 10.606 -25.606 1.00 56.31 98 ASP A N 1
ATOM 759 C CA . ASP A 1 98 ? 35.411 9.706 -25.454 1.00 56.31 98 ASP A CA 1
ATOM 760 C C . ASP A 1 98 ? 36.354 9.762 -26.665 1.00 56.31 98 ASP A C 1
ATOM 762 O O . ASP A 1 98 ? 37.576 9.727 -26.497 1.00 56.31 98 ASP A O 1
ATOM 766 N N . ASP A 1 99 ? 35.812 9.928 -27.877 1.00 59.44 99 ASP A N 1
ATOM 767 C CA . ASP A 1 99 ? 36.625 10.110 -29.087 1.00 59.44 99 ASP A CA 1
ATOM 768 C C . ASP A 1 99 ? 37.406 11.436 -29.052 1.00 59.44 99 ASP A C 1
ATOM 770 O O . ASP A 1 99 ? 38.601 11.468 -29.364 1.00 59.44 99 ASP A O 1
ATOM 774 N N . ILE A 1 100 ? 36.788 12.522 -28.569 1.00 60.53 100 ILE A N 1
ATOM 775 C CA . ILE A 1 100 ? 37.474 13.812 -28.383 1.00 60.53 100 ILE A CA 1
ATOM 776 C C . ILE A 1 100 ? 38.588 13.689 -27.327 1.00 60.53 100 ILE A C 1
ATOM 778 O O . ILE A 1 100 ? 39.685 14.213 -27.528 1.00 60.53 100 ILE A O 1
ATOM 782 N N . MET A 1 101 ? 38.357 12.957 -26.230 1.00 59.94 101 MET A N 1
ATOM 783 C CA . MET A 1 101 ? 39.363 12.776 -25.173 1.00 59.94 101 MET A CA 1
ATOM 784 C C . MET A 1 101 ? 40.533 11.864 -25.577 1.00 59.94 101 MET A C 1
ATOM 786 O O . MET A 1 101 ? 41.650 12.073 -25.105 1.00 59.94 101 MET A O 1
ATOM 790 N N . ARG A 1 102 ? 40.336 10.897 -26.486 1.00 57.62 102 ARG A N 1
ATOM 791 C CA . ARG A 1 102 ? 41.437 10.065 -27.014 1.00 57.62 102 ARG A CA 1
ATOM 792 C C . ARG A 1 102 ? 42.321 10.779 -28.028 1.00 57.62 102 ARG A C 1
ATOM 794 O O . ARG A 1 102 ? 43.508 10.465 -28.120 1.00 57.62 102 ARG A O 1
ATOM 801 N N . THR A 1 103 ? 41.772 11.739 -28.769 1.00 53.78 103 THR A N 1
ATOM 802 C CA . THR A 1 103 ? 42.508 12.399 -29.860 1.00 53.78 103 THR A CA 1
ATOM 803 C C . THR A 1 103 ? 43.667 13.268 -29.339 1.00 53.78 103 THR A C 1
ATOM 805 O O . THR A 1 103 ? 44.669 13.438 -30.023 1.00 53.78 103 THR A O 1
ATOM 808 N N . ASN A 1 104 ? 43.620 13.721 -28.080 1.00 52.62 104 ASN A N 1
ATOM 809 C CA . ASN A 1 104 ? 44.643 14.614 -27.517 1.00 52.62 104 ASN A CA 1
ATOM 810 C C . ASN A 1 104 ? 45.909 13.934 -26.960 1.00 52.62 104 ASN A C 1
ATOM 812 O O . ASN A 1 104 ? 46.800 14.634 -26.483 1.00 52.62 104 ASN A O 1
ATOM 816 N N . HIS A 1 105 ? 46.037 12.604 -27.022 1.00 53.56 105 HIS A N 1
ATOM 817 C CA . HIS A 1 105 ? 47.222 11.906 -26.492 1.00 53.56 105 HIS A CA 1
ATOM 818 C C . HIS A 1 105 ? 48.167 11.327 -27.553 1.00 53.56 105 HIS A C 1
ATOM 820 O O . HIS A 1 105 ? 49.151 10.684 -27.189 1.00 53.56 105 HIS A O 1
ATOM 826 N N . SER A 1 106 ? 47.909 11.540 -28.849 1.00 54.34 106 SER A N 1
ATOM 827 C CA . SER A 1 106 ? 48.701 10.901 -29.915 1.00 54.34 106 SER A CA 1
ATOM 828 C C . SER A 1 106 ? 49.267 11.823 -30.998 1.00 54.34 106 SER A C 1
ATOM 830 O O . SER A 1 106 ? 49.977 11.326 -31.870 1.00 54.34 106 SER A O 1
ATOM 832 N N . ASP A 1 107 ? 49.115 13.147 -30.890 1.00 53.91 107 ASP A N 1
ATOM 833 C CA . ASP A 1 107 ? 49.815 14.090 -31.773 1.00 53.91 107 ASP A CA 1
ATOM 834 C C . ASP A 1 107 ? 51.022 14.749 -31.087 1.00 53.91 107 ASP A C 1
ATOM 836 O O . ASP A 1 107 ? 50.984 15.844 -30.534 1.00 53.91 107 ASP A O 1
ATOM 840 N N . ARG A 1 108 ? 52.122 13.988 -31.137 1.00 58.94 108 ARG A N 1
ATOM 841 C CA . ARG A 1 108 ? 53.483 14.418 -31.505 1.00 58.94 108 ARG A CA 1
ATOM 842 C C . ARG A 1 108 ? 53.900 15.843 -31.110 1.00 58.94 108 ARG A C 1
ATOM 844 O O . ARG A 1 108 ? 53.934 16.747 -31.943 1.00 58.94 108 ARG A O 1
ATOM 851 N N . LEU A 1 109 ? 54.450 15.979 -29.905 1.00 56.06 109 LEU A N 1
ATOM 852 C CA . LEU A 1 109 ? 55.602 16.868 -29.742 1.00 56.06 109 LEU A CA 1
ATOM 853 C C . LEU A 1 109 ? 56.854 16.088 -30.182 1.00 56.06 109 LEU A C 1
ATOM 855 O O . LEU A 1 109 ? 57.062 14.977 -29.684 1.00 56.06 109 LEU A O 1
ATOM 859 N N . PRO A 1 110 ? 57.666 16.599 -31.127 1.00 58.62 110 PRO A N 1
ATOM 860 C CA . PRO A 1 110 ? 58.940 15.971 -31.451 1.00 58.62 110 PRO A CA 1
ATOM 861 C C . PRO A 1 110 ? 59.836 15.967 -30.200 1.00 58.62 110 PRO A C 1
ATOM 863 O O . PRO A 1 110 ? 59.741 16.884 -29.375 1.00 58.62 110 PRO A O 1
ATOM 866 N N . PRO A 1 111 ? 60.686 14.943 -30.016 1.00 61.00 111 PRO A N 1
ATOM 867 C CA . PRO A 1 111 ? 61.623 14.916 -28.901 1.00 61.00 111 PRO A CA 1
ATOM 868 C C . PRO A 1 111 ? 62.507 16.172 -28.930 1.00 61.00 111 PRO A C 1
ATOM 870 O O . PRO A 1 111 ? 62.864 16.670 -29.994 1.00 61.00 111 PRO A O 1
ATOM 873 N N . ILE A 1 112 ? 62.877 16.687 -27.751 1.00 58.66 112 ILE A N 1
ATOM 874 C CA . ILE A 1 112 ? 63.677 17.920 -27.571 1.00 58.66 112 ILE A CA 1
ATOM 875 C C . ILE A 1 112 ? 64.978 17.937 -28.403 1.00 58.66 112 ILE A C 1
ATOM 877 O O . ILE A 1 112 ? 65.506 19.004 -28.711 1.00 58.66 112 ILE A O 1
ATOM 881 N N . THR A 1 113 ? 65.493 16.770 -28.788 1.00 60.12 113 THR A N 1
ATOM 882 C CA . THR A 1 113 ? 66.668 16.596 -29.657 1.00 60.12 113 THR A CA 1
ATOM 883 C C . THR A 1 113 ? 66.452 17.053 -31.101 1.00 60.12 113 THR A C 1
ATOM 885 O O . THR A 1 113 ? 67.420 17.419 -31.756 1.00 60.12 113 THR A O 1
ATOM 888 N N . ASP A 1 114 ? 65.205 17.070 -31.581 1.00 60.34 114 ASP A N 1
ATOM 889 C CA . ASP A 1 114 ? 64.839 17.472 -32.947 1.00 60.34 114 ASP A CA 1
ATOM 890 C C . ASP A 1 114 ? 64.420 18.952 -33.039 1.00 60.34 114 ASP A C 1
ATOM 892 O O . ASP A 1 114 ? 64.007 19.428 -34.098 1.00 60.34 114 ASP A O 1
ATOM 896 N N . MET A 1 115 ? 64.519 19.713 -31.940 1.00 69.12 115 MET A N 1
ATOM 897 C CA . MET A 1 115 ? 64.239 21.149 -31.960 1.00 69.12 115 MET A CA 1
ATOM 898 C C . MET A 1 115 ? 65.445 21.952 -32.483 1.00 69.12 115 MET A C 1
ATOM 900 O O . MET A 1 115 ? 66.564 21.778 -31.996 1.00 69.12 115 MET A O 1
ATOM 904 N N . PRO A 1 116 ? 65.231 22.908 -33.409 1.00 55.72 116 PRO A N 1
ATOM 905 C CA . PRO A 1 116 ? 66.306 23.614 -34.118 1.00 55.72 116 PRO A CA 1
ATOM 906 C C . PRO A 1 116 ? 67.194 24.491 -33.220 1.00 55.72 116 PRO A C 1
ATOM 908 O O . PRO A 1 116 ? 68.295 24.852 -33.619 1.00 55.72 116 PRO A O 1
ATOM 911 N N . TRP A 1 11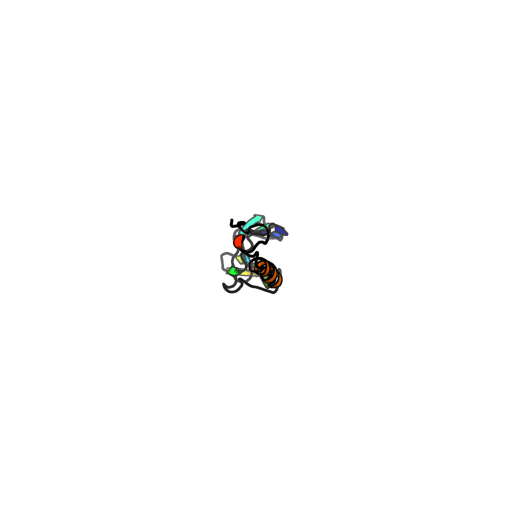7 ? 66.749 24.812 -32.002 1.00 59.31 117 TRP A N 1
ATOM 912 C CA . TRP A 1 117 ? 67.514 25.592 -31.021 1.00 59.31 117 TRP A CA 1
ATOM 913 C C . TRP A 1 117 ? 68.456 24.757 -30.146 1.00 59.31 117 TRP A C 1
ATOM 915 O O . TRP A 1 117 ? 69.215 25.332 -29.372 1.00 59.31 117 TRP A O 1
ATOM 925 N N . ASN A 1 118 ? 68.407 23.423 -30.243 1.00 60.41 118 ASN A N 1
ATOM 926 C CA . ASN A 1 118 ? 69.101 22.522 -29.320 1.00 60.41 118 ASN A CA 1
ATOM 927 C C . ASN A 1 118 ? 70.225 21.699 -29.982 1.00 60.41 118 ASN A C 1
ATOM 929 O O . ASN A 1 118 ? 70.622 20.655 -29.468 1.00 60.41 118 ASN A O 1
ATOM 933 N N . GLN A 1 119 ? 70.745 22.154 -31.127 1.00 64.31 119 GLN A N 1
ATOM 934 C CA . GLN A 1 119 ? 71.901 21.530 -31.778 1.00 64.31 119 GLN A CA 1
ATOM 935 C C . GLN A 1 119 ? 73.209 21.975 -31.094 1.00 64.31 119 GLN A C 1
ATOM 937 O O . GLN A 1 119 ? 73.467 23.181 -31.024 1.00 64.31 119 GLN A O 1
ATOM 942 N N . PRO A 1 120 ? 74.063 21.051 -30.605 1.00 59.47 120 PRO A N 1
ATOM 943 C CA . PRO A 1 120 ? 75.375 21.415 -30.086 1.00 59.47 120 PRO A CA 1
ATOM 944 C C . PRO A 1 120 ? 76.245 21.930 -31.236 1.00 59.47 120 PRO A C 1
ATOM 946 O O . PRO A 1 120 ? 76.518 21.208 -32.195 1.00 59.47 120 PRO A O 1
ATOM 949 N N . GLN A 1 121 ? 76.676 23.189 -31.144 1.00 57.09 121 GLN A N 1
ATOM 950 C CA . GLN A 1 121 ? 77.666 23.741 -32.063 1.00 57.09 121 GLN A CA 1
ATOM 951 C C . GLN A 1 121 ? 79.002 23.039 -31.808 1.00 57.09 121 GLN A C 1
ATOM 953 O O . GLN A 1 121 ? 79.583 23.156 -30.730 1.00 57.09 121 GLN A O 1
ATOM 958 N N . GLY A 1 122 ? 79.430 22.233 -32.777 1.00 59.06 122 GLY A N 1
ATOM 959 C CA . GLY A 1 122 ? 80.695 21.519 -32.742 1.00 59.06 122 GLY A CA 1
ATOM 960 C C . GLY A 1 122 ? 81.804 22.304 -33.437 1.00 59.06 122 GLY A C 1
ATOM 961 O O . GLY A 1 122 ? 81.708 22.527 -34.642 1.00 59.06 122 GLY A O 1
ATOM 962 N N . ILE A 1 123 ? 82.859 22.557 -32.651 1.00 42.81 123 ILE A N 1
ATOM 963 C CA . ILE A 1 123 ? 84.223 23.046 -32.953 1.00 42.81 123 ILE A CA 1
ATOM 964 C C . ILE A 1 123 ? 84.367 24.561 -33.120 1.00 42.81 123 ILE A C 1
ATOM 966 O O . ILE A 1 123 ? 84.028 25.102 -34.193 1.00 42.81 123 ILE A O 1
#

Foldseek 3Di:
DWDDDDPWIKDKDFDAQDDPQKFKDWAPRTWAKADDDRGIIMTIDDDPCRVPVVVPDDPDKDKTFIWIAGPVGDIHGPVDIDIDDDDPPDDPPDVVVVVVVVVVPPDDDDPPCPDPVPDDDDD

Organism: NCBI:txid320908

Radius of gyration: 30.16 Å; chains: 1; bounding box: 97×40×48 Å